Protein AF-A0A920ULZ0-F1 (afdb_monomer_lite)

Secondary structure (DSSP, 8-state):
----S-S-GGG-S--EEE-----STTHHHHTT----HHHHHHHHHHHHHHHHHHHHSSS-EEEE-SS-EEEEE--SS-SSS--PPEEEE--SSHHHHHHHHHH-SEEEEEP--HHHHHHHHHHHHHHHTTSSSPP-EEEE------SSHHHHHHHHHHHHHS----

Radius of gyration: 19.76 Å; chains: 1; bounding box: 45×37×51 Å

Foldseek 3Di:
DPDDDDPPPPPDLAAADEDDLDPDPCPVVVVVDDDDSVVSLVLVLLVLVQQCQQLVFFFFGFDDDPNDTGDRDHDPVGNPPHDPHFYEFEDQDPSRLLSCLVRGPEYEDEDDPPVVVVVSVVSSVVNNVVDPDDY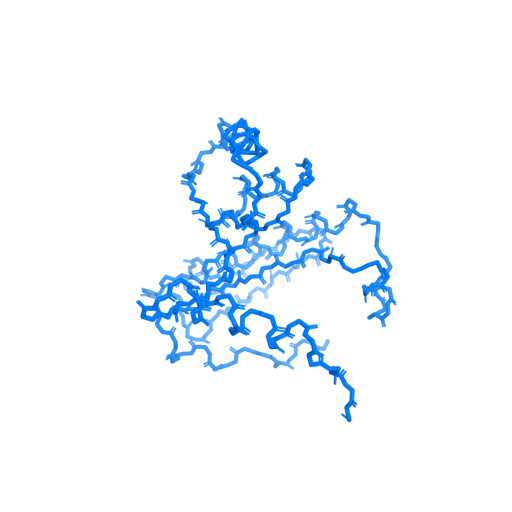HYHYDDDDQDDPDPVVSVVVVVVVVPDPPDD

pLDDT: mean 79.78, std 20.76, range [23.61, 97.88]

Sequence (166 aa):
MLKWLLPSIKYLREVRHQHSTGGIQNDFERLGEVSDHATRYQRAEEFIEACRCLWGEPGPTYYEGEFYKLDGAYCSPSPATVTHPSFILGGVSERAMGLSARQADVHLGWIEPLNDTANRLDSLKSYFSQTQRDEFYGLRTPLIVRDTEEEAWMQLTSLLVTPTLR

Structure (mmCIF, N/CA/C/O backbone):
data_AF-A0A920ULZ0-F1
#
_entry.id   AF-A0A920ULZ0-F1
#
loop_
_atom_site.group_PDB
_atom_site.id
_atom_site.type_symbol
_atom_site.label_atom_id
_atom_site.label_alt_id
_atom_site.label_comp_id
_atom_site.label_asym_id
_atom_site.label_entity_id
_atom_site.label_seq_id
_atom_site.pdbx_PDB_ins_code
_atom_site.Cartn_x
_atom_site.Cartn_y
_atom_site.Cartn_z
_atom_site.occupancy
_atom_site.B_iso_or_equiv
_atom_site.auth_seq_id
_atom_site.auth_comp_id
_atom_site.auth_asym_id
_atom_site.auth_atom_id
_atom_site.pdbx_PDB_model_num
ATOM 1 N N . MET A 1 1 ? -26.984 -3.108 2.317 1.00 24.64 1 MET A N 1
ATOM 2 C CA . MET A 1 1 ? -27.160 -4.368 1.559 1.00 24.64 1 MET A CA 1
ATOM 3 C C . MET A 1 1 ? -25.778 -4.936 1.206 1.00 24.64 1 MET A C 1
ATOM 5 O O . MET A 1 1 ? -25.436 -5.034 0.042 1.00 24.64 1 MET A O 1
ATOM 9 N N . LEU A 1 2 ? -24.958 -5.273 2.216 1.00 24.28 2 LEU A N 1
ATOM 10 C CA . LEU A 1 2 ? -23.658 -5.945 2.049 1.00 24.28 2 LEU A CA 1
ATOM 11 C C . LEU A 1 2 ? -23.857 -7.441 2.310 1.00 24.28 2 LEU A C 1
ATOM 13 O O . LEU A 1 2 ? -23.649 -7.942 3.411 1.00 24.28 2 LEU A O 1
ATOM 17 N N . LYS A 1 3 ? -24.348 -8.153 1.303 1.00 23.61 3 LYS A N 1
ATOM 18 C CA . LYS A 1 3 ? -24.399 -9.612 1.312 1.00 23.61 3 LYS A CA 1
ATOM 19 C C . LYS A 1 3 ? -23.792 -10.055 -0.012 1.00 23.61 3 LYS A C 1
ATOM 21 O O . LYS A 1 3 ? -24.344 -9.727 -1.055 1.00 23.61 3 LYS A O 1
ATOM 26 N N . TRP A 1 4 ? -22.690 -10.799 0.092 1.00 27.38 4 TRP A N 1
ATOM 27 C CA . TRP A 1 4 ? -21.977 -11.523 -0.971 1.00 27.38 4 TRP A CA 1
ATOM 28 C C . TRP A 1 4 ? -20.955 -10.733 -1.797 1.00 27.38 4 TRP A C 1
ATOM 30 O O . TRP A 1 4 ? -21.304 -10.069 -2.765 1.00 27.38 4 TRP A O 1
ATOM 40 N N . LEU A 1 5 ? -19.667 -10.930 -1.475 1.00 27.34 5 LEU A N 1
ATOM 41 C CA . LEU A 1 5 ? -18.614 -10.961 -2.504 1.00 27.34 5 LEU A CA 1
ATOM 42 C C . LEU A 1 5 ? -17.347 -11.771 -2.167 1.00 27.34 5 LEU A C 1
ATOM 44 O O . LEU A 1 5 ? -16.484 -11.864 -3.026 1.00 27.34 5 LEU A O 1
ATOM 48 N N . LEU A 1 6 ? -17.200 -12.417 -0.999 1.00 34.59 6 LEU A N 1
ATOM 49 C CA . LEU A 1 6 ? -15.938 -13.114 -0.673 1.00 34.59 6 LEU A CA 1
ATOM 50 C C . LEU A 1 6 ? -16.020 -14.554 -0.092 1.00 34.59 6 LEU A C 1
ATOM 52 O O . LEU A 1 6 ? -15.200 -14.867 0.766 1.00 34.59 6 LEU A O 1
ATOM 56 N N . PRO A 1 7 ? -16.897 -15.495 -0.520 1.00 25.39 7 PRO A N 1
ATOM 57 C CA . PRO A 1 7 ? -16.814 -16.873 -0.004 1.00 25.39 7 PRO A CA 1
ATOM 58 C C . PRO A 1 7 ? -15.787 -17.795 -0.698 1.00 25.39 7 PRO A C 1
ATOM 60 O O . PRO A 1 7 ? -15.687 -18.958 -0.316 1.00 25.39 7 PRO A O 1
ATOM 63 N N . SER A 1 8 ? -15.015 -17.342 -1.696 1.00 25.62 8 SER A N 1
ATOM 64 C CA . SER A 1 8 ? -14.225 -18.257 -2.556 1.00 25.62 8 SER A CA 1
ATOM 65 C C . SER A 1 8 ? -12.698 -18.198 -2.383 1.00 25.62 8 SER A C 1
ATOM 67 O O . SER A 1 8 ? -11.979 -18.905 -3.083 1.00 25.62 8 SER A O 1
ATOM 69 N N . ILE A 1 9 ? -12.171 -17.408 -1.442 1.00 40.34 9 ILE A N 1
ATOM 70 C CA . ILE A 1 9 ? -10.715 -17.181 -1.266 1.00 40.34 9 ILE A CA 1
ATOM 71 C C . ILE A 1 9 ? -9.980 -18.379 -0.614 1.00 40.34 9 ILE A C 1
ATOM 73 O O . ILE A 1 9 ? -8.773 -18.360 -0.405 1.00 40.34 9 ILE A O 1
ATOM 77 N N . LYS A 1 10 ? -10.669 -19.496 -0.355 1.00 33.94 10 LYS A N 1
ATOM 78 C CA . LYS A 1 10 ? -10.094 -20.686 0.300 1.00 33.94 10 LYS A CA 1
ATOM 79 C C . LYS A 1 10 ? -9.070 -21.487 -0.526 1.00 33.94 10 LYS A C 1
ATOM 81 O O . LYS A 1 10 ? -8.473 -22.405 0.026 1.00 33.94 10 LYS A O 1
ATOM 86 N N . TYR A 1 11 ? -8.862 -21.179 -1.808 1.00 30.73 11 TYR A N 1
ATOM 87 C CA . TYR A 1 11 ? -8.063 -22.025 -2.714 1.00 30.73 11 TYR A CA 1
ATOM 88 C C . TYR A 1 11 ? -6.801 -21.378 -3.298 1.00 30.73 11 TYR A C 1
ATOM 90 O O . TYR A 1 11 ? -6.102 -22.016 -4.081 1.00 30.73 11 TYR A O 1
ATOM 98 N N . LEU A 1 12 ? -6.457 -20.153 -2.906 1.00 30.98 12 LEU A N 1
ATOM 99 C CA . LEU A 1 12 ? -5.272 -19.466 -3.419 1.00 30.98 12 LEU A CA 1
ATOM 100 C C . LEU A 1 12 ? -4.289 -19.244 -2.271 1.00 30.98 12 LEU A C 1
ATOM 102 O O . LEU A 1 12 ? -4.535 -18.443 -1.377 1.00 30.98 12 LEU A O 1
ATOM 106 N N . ARG A 1 13 ? -3.173 -19.982 -2.292 1.00 31.08 13 ARG A N 1
ATOM 107 C CA . ARG A 1 13 ? -2.107 -19.913 -1.274 1.00 31.08 13 ARG A CA 1
ATOM 108 C C . ARG A 1 13 ? -1.388 -18.554 -1.205 1.00 31.08 13 ARG A C 1
ATOM 110 O O . ARG A 1 13 ? -0.624 -18.340 -0.276 1.00 31.08 13 ARG A O 1
ATOM 117 N N . GLU A 1 14 ? -1.668 -17.634 -2.125 1.00 37.78 14 GLU A N 1
ATOM 118 C CA . GLU A 1 14 ? -1.256 -16.230 -2.068 1.00 37.78 14 GLU A CA 1
ATOM 119 C C . GLU A 1 14 ? -2.364 -15.353 -2.667 1.00 37.78 14 GLU A C 1
ATOM 121 O O . GLU A 1 14 ? -2.419 -15.144 -3.879 1.00 37.78 14 GLU A O 1
ATOM 126 N N . VAL A 1 15 ? -3.268 -14.830 -1.836 1.00 42.84 15 VAL A N 1
ATOM 127 C CA . VAL A 1 15 ? -4.127 -13.712 -2.251 1.00 42.84 15 VAL A CA 1
ATOM 128 C C . VAL A 1 15 ? -3.468 -12.427 -1.786 1.00 42.84 15 VAL A C 1
ATOM 130 O O . VAL A 1 15 ? -3.391 -12.156 -0.593 1.00 42.84 15 VAL A O 1
ATOM 133 N N . ARG A 1 16 ? -2.982 -11.637 -2.741 1.00 47.78 16 ARG A N 1
ATOM 134 C CA . ARG A 1 16 ? -2.477 -10.285 -2.496 1.00 47.78 16 ARG A CA 1
ATOM 135 C C . ARG A 1 16 ? -3.576 -9.307 -2.885 1.00 47.78 16 ARG A C 1
ATOM 137 O O . ARG A 1 16 ? -4.071 -9.364 -4.011 1.00 47.78 16 ARG A O 1
ATOM 144 N N . HIS A 1 17 ? -3.990 -8.448 -1.960 1.00 52.78 17 HIS A N 1
ATOM 145 C CA . HIS A 1 17 ? -4.993 -7.431 -2.243 1.00 52.78 17 HIS A CA 1
ATOM 146 C C . HIS A 1 17 ? -4.282 -6.160 -2.705 1.00 52.78 17 HIS A C 1
ATOM 148 O O . HIS A 1 17 ? -3.558 -5.521 -1.942 1.00 52.78 17 HIS A O 1
ATOM 154 N N . GLN A 1 18 ? -4.473 -5.803 -3.973 1.00 46.84 18 GLN A N 1
ATOM 155 C CA . GLN A 1 18 ? -4.032 -4.514 -4.483 1.00 46.84 18 GLN A CA 1
ATOM 156 C C . GLN A 1 18 ? -5.158 -3.507 -4.271 1.00 46.84 18 GLN A C 1
ATOM 158 O O . GLN A 1 18 ? -6.220 -3.627 -4.883 1.00 46.84 18 GLN A O 1
ATOM 163 N N . HIS A 1 19 ? -4.920 -2.520 -3.413 1.00 52.44 19 HIS A N 1
ATOM 164 C CA . HIS A 1 19 ? -5.873 -1.444 -3.180 1.00 52.44 19 HIS A CA 1
ATOM 165 C C . HIS A 1 19 ? -5.433 -0.204 -3.965 1.00 52.44 19 HIS A C 1
ATOM 167 O O . HIS A 1 19 ? -4.312 0.281 -3.812 1.00 52.44 19 HIS A O 1
ATOM 173 N N . SER A 1 20 ? -6.309 0.289 -4.840 1.00 54.41 20 SER A N 1
ATOM 174 C CA . SER A 1 20 ? -6.104 1.528 -5.589 1.00 54.41 20 SER A CA 1
ATOM 175 C C . SER A 1 20 ? -7.085 2.573 -5.078 1.00 54.41 20 SER A C 1
ATOM 177 O O . SER A 1 20 ? -8.291 2.353 -5.106 1.00 54.41 20 SER A O 1
ATOM 179 N N . THR A 1 21 ? -6.578 3.732 -4.662 1.00 56.59 21 THR A N 1
ATOM 180 C CA . THR A 1 21 ? -7.385 4.881 -4.217 1.00 56.59 21 THR A CA 1
ATOM 181 C C . THR A 1 21 ? -7.923 5.720 -5.386 1.00 56.59 21 THR A C 1
ATOM 183 O O . THR A 1 21 ? -8.259 6.890 -5.212 1.00 56.59 21 THR A O 1
ATOM 186 N N . GLY A 1 22 ? -8.026 5.112 -6.578 1.00 47.28 22 GLY A N 1
ATOM 187 C CA . GLY A 1 22 ? -8.466 5.719 -7.836 1.00 47.28 22 GLY A CA 1
ATOM 188 C C . GLY A 1 22 ? -7.346 6.446 -8.571 1.00 47.28 22 GLY A C 1
ATOM 189 O O . GLY A 1 22 ? -6.824 7.452 -8.103 1.00 47.28 22 GLY A O 1
ATOM 190 N N . GLY A 1 23 ? -6.989 5.941 -9.754 1.00 49.12 23 GLY A N 1
ATOM 191 C CA . GLY A 1 23 ? -6.022 6.579 -10.657 1.00 49.12 23 GLY A CA 1
ATOM 192 C C . GLY A 1 23 ? -6.656 7.301 -11.850 1.00 49.12 23 GLY A C 1
ATOM 193 O O . GLY A 1 23 ? -5.964 8.031 -12.553 1.00 49.12 23 GLY A O 1
ATOM 194 N N . ILE A 1 24 ? -7.957 7.100 -12.090 1.00 55.16 24 ILE A N 1
ATOM 195 C CA . ILE A 1 24 ? -8.692 7.680 -13.218 1.00 55.16 24 ILE A CA 1
ATOM 196 C C . ILE A 1 24 ? -9.574 8.810 -12.691 1.00 55.16 24 ILE A C 1
ATOM 198 O O . ILE A 1 24 ? -10.340 8.640 -11.741 1.00 55.16 24 ILE A O 1
ATOM 202 N N . GLN A 1 25 ? -9.456 9.985 -13.306 1.00 53.88 25 GLN A N 1
ATOM 203 C CA . GLN A 1 25 ? -10.268 11.138 -12.943 1.00 53.88 25 GLN A CA 1
ATOM 204 C C . GLN A 1 25 ? -11.759 10.820 -13.141 1.00 53.88 25 GLN A C 1
ATOM 206 O O . GLN A 1 25 ? -12.159 10.313 -14.189 1.00 53.88 25 GLN A O 1
ATOM 211 N N . ASN A 1 26 ? -12.576 11.163 -12.147 1.00 55.22 26 ASN A N 1
ATOM 212 C CA . ASN A 1 26 ? -14.029 10.983 -12.127 1.00 55.22 26 ASN A CA 1
ATOM 213 C C . ASN A 1 26 ? -14.543 9.529 -12.035 1.00 55.22 26 ASN A C 1
ATOM 215 O O . ASN A 1 26 ? -15.735 9.301 -12.237 1.00 55.22 26 ASN A O 1
ATOM 219 N N . ASP A 1 27 ? -13.689 8.532 -11.778 1.00 65.06 27 ASP A N 1
ATOM 220 C CA . ASP A 1 27 ? -14.126 7.126 -11.776 1.00 65.06 27 ASP A CA 1
ATOM 221 C C . ASP A 1 27 ? -15.028 6.792 -10.577 1.00 65.06 27 ASP A C 1
ATOM 223 O O . ASP A 1 27 ? -16.039 6.111 -10.727 1.00 65.06 27 ASP A O 1
ATOM 227 N N . PHE A 1 28 ? -14.735 7.353 -9.401 1.00 64.00 28 PHE A N 1
ATOM 228 C CA . PHE A 1 28 ? -15.598 7.209 -8.225 1.00 64.00 28 PHE A CA 1
ATOM 229 C C . PHE A 1 28 ? -16.918 7.954 -8.395 1.00 64.00 28 PHE A C 1
ATOM 231 O O . PHE A 1 28 ? -17.975 7.420 -8.072 1.00 64.00 28 PHE A O 1
ATOM 238 N N . GLU A 1 29 ? -16.876 9.135 -9.002 1.00 74.31 29 GLU A N 1
ATOM 239 C CA . GLU A 1 29 ? -18.048 9.948 -9.297 1.00 74.31 29 GLU A CA 1
ATOM 240 C C . GLU A 1 29 ? -18.998 9.205 -10.250 1.00 74.31 29 GLU A C 1
ATOM 242 O O . GLU A 1 29 ? -20.215 9.242 -10.075 1.00 74.31 29 GLU A O 1
ATOM 247 N N . ARG A 1 30 ? -18.452 8.450 -11.215 1.00 74.44 30 ARG A N 1
ATOM 248 C CA . ARG A 1 30 ? -19.226 7.559 -12.100 1.00 74.44 30 ARG A CA 1
ATOM 249 C C . ARG A 1 30 ? -19.829 6.359 -11.371 1.00 74.44 30 ARG A C 1
ATOM 251 O O . ARG A 1 30 ? -20.854 5.846 -11.811 1.00 74.44 30 ARG A O 1
ATOM 258 N N . LEU A 1 31 ? -19.223 5.934 -10.265 1.00 72.06 31 LEU A N 1
ATOM 259 C CA . LEU A 1 31 ? -19.759 4.918 -9.356 1.00 72.06 31 LEU A CA 1
ATOM 260 C C . LEU A 1 31 ? -20.691 5.516 -8.284 1.00 72.06 31 LEU A C 1
ATOM 262 O O . LEU A 1 31 ? -21.161 4.792 -7.408 1.00 72.06 31 LEU A O 1
ATOM 266 N N . GLY A 1 32 ? -20.993 6.817 -8.366 1.00 72.25 32 GLY A N 1
ATOM 267 C CA . GLY A 1 32 ? -21.885 7.522 -7.444 1.00 72.25 32 GLY A CA 1
ATOM 268 C C . GLY A 1 32 ? -21.228 7.944 -6.129 1.00 72.25 32 GLY A C 1
ATOM 269 O O . GLY A 1 32 ? -21.923 8.389 -5.218 1.00 72.25 32 GLY A O 1
ATOM 270 N N . GLU A 1 33 ? -19.907 7.828 -6.016 1.00 73.19 33 GLU A N 1
ATOM 271 C CA . GLU A 1 33 ? -19.143 8.290 -4.865 1.00 73.19 33 GLU A CA 1
ATOM 272 C C . GLU A 1 33 ? -18.533 9.667 -5.147 1.00 73.19 33 GLU A C 1
ATOM 274 O O . GLU A 1 33 ? -17.598 9.816 -5.933 1.00 73.19 33 GLU A O 1
ATOM 279 N N . VAL A 1 34 ? -19.061 10.686 -4.469 1.00 74.00 34 VAL A N 1
ATOM 280 C CA . VAL A 1 34 ? -18.521 12.048 -4.502 1.00 74.00 34 VAL A CA 1
ATOM 281 C C . VAL A 1 34 ? -17.806 12.301 -3.180 1.00 74.00 34 VAL A C 1
ATOM 283 O O . VAL A 1 34 ? -18.431 12.607 -2.169 1.00 74.00 34 VAL A O 1
ATOM 286 N N . SER A 1 35 ? -16.488 12.136 -3.186 1.00 73.94 35 SER A N 1
ATOM 287 C CA . SER A 1 35 ? -15.605 12.415 -2.050 1.00 73.94 35 SER A CA 1
ATOM 288 C C . SER A 1 35 ? -14.369 13.168 -2.529 1.00 73.94 35 SER A C 1
ATOM 290 O O . SER A 1 35 ? -13.898 12.949 -3.655 1.00 73.94 35 SER A O 1
ATOM 292 N N . ASP A 1 36 ? -13.847 14.073 -1.699 1.00 81.50 36 ASP A N 1
ATOM 293 C CA . ASP A 1 36 ? -12.606 14.766 -2.022 1.00 81.50 36 ASP A CA 1
ATOM 294 C C . ASP A 1 36 ? -11.397 13.827 -1.915 1.00 81.50 36 ASP A C 1
ATOM 296 O O . ASP A 1 36 ? -11.441 12.744 -1.324 1.00 81.50 36 ASP A O 1
ATOM 300 N N . HIS A 1 37 ? -10.292 14.241 -2.530 1.00 73.06 37 HIS A N 1
ATOM 301 C CA . HIS A 1 37 ? -9.097 13.414 -2.608 1.00 73.06 37 HIS A CA 1
ATOM 302 C C . HIS A 1 37 ? -8.511 13.088 -1.226 1.00 73.06 37 HIS A C 1
ATOM 304 O O . HIS A 1 37 ? -7.920 12.030 -1.085 1.00 73.06 37 HIS A O 1
ATOM 310 N N . ALA A 1 38 ? -8.642 13.936 -0.203 1.00 80.31 38 ALA A N 1
ATOM 311 C CA . ALA A 1 38 ? -8.151 13.624 1.140 1.00 80.31 38 ALA A CA 1
ATOM 312 C C . ALA A 1 38 ? -9.040 12.582 1.834 1.00 80.31 38 ALA A C 1
ATOM 314 O O . ALA A 1 38 ? -8.508 11.601 2.363 1.00 80.31 38 ALA A O 1
ATOM 315 N N . THR A 1 39 ? -10.365 12.728 1.743 1.00 85.25 39 THR A N 1
ATOM 316 C CA . THR A 1 39 ? -11.327 11.753 2.281 1.00 85.25 39 THR A CA 1
ATOM 317 C C . THR A 1 39 ? -11.107 10.359 1.697 1.00 85.25 39 THR A C 1
ATOM 319 O O . THR A 1 39 ? -11.175 9.373 2.426 1.00 85.25 39 THR A O 1
ATOM 322 N N . ARG A 1 40 ? -10.756 10.244 0.407 1.00 83.94 40 ARG A N 1
ATOM 323 C CA . ARG A 1 40 ? -10.451 8.942 -0.222 1.00 83.94 40 ARG A CA 1
ATOM 324 C C . ARG A 1 40 ? -9.295 8.206 0.460 1.00 83.94 40 ARG A C 1
ATOM 326 O O . ARG A 1 40 ? -9.379 6.994 0.635 1.00 83.94 40 ARG A O 1
ATOM 333 N N . TYR A 1 41 ? -8.234 8.910 0.865 1.00 85.75 41 TYR A N 1
ATOM 334 C CA . TYR A 1 41 ? -7.103 8.281 1.566 1.00 85.75 41 TYR A CA 1
ATOM 335 C C . TYR A 1 41 ? -7.450 7.932 3.010 1.00 85.75 41 TYR A C 1
ATOM 337 O O . TYR A 1 41 ? -7.063 6.859 3.457 1.00 85.75 41 TYR A O 1
ATOM 345 N N . GLN A 1 42 ? -8.197 8.789 3.712 1.00 89.00 42 GLN A N 1
ATOM 346 C CA . GLN A 1 42 ? -8.673 8.488 5.068 1.00 89.00 42 GLN A CA 1
ATOM 347 C C . GLN A 1 42 ? -9.571 7.248 5.066 1.00 89.00 42 GLN A C 1
ATOM 349 O O . GLN A 1 42 ? -9.364 6.320 5.839 1.00 89.00 42 GLN A O 1
ATOM 354 N N . ARG A 1 43 ? -10.503 7.175 4.113 1.00 89.69 43 ARG A N 1
ATOM 355 C CA . ARG A 1 43 ? -11.378 6.019 3.937 1.00 89.69 43 ARG A CA 1
ATOM 356 C C . ARG A 1 43 ? -10.613 4.758 3.534 1.00 89.69 43 ARG A C 1
ATOM 358 O O . ARG A 1 43 ? -10.968 3.671 3.975 1.00 89.69 43 ARG A O 1
ATOM 365 N N . ALA A 1 44 ? -9.578 4.869 2.704 1.00 89.06 44 ALA A N 1
ATOM 366 C CA . ALA A 1 44 ? -8.725 3.732 2.360 1.00 89.06 44 ALA A CA 1
ATOM 367 C C . ALA A 1 44 ? -7.918 3.229 3.566 1.00 89.06 44 ALA A C 1
ATOM 369 O O . ALA A 1 44 ? -7.815 2.023 3.773 1.00 89.06 44 ALA A O 1
ATOM 370 N N . GLU A 1 45 ? -7.375 4.145 4.368 1.00 92.12 45 GLU A N 1
ATOM 371 C CA . GLU A 1 45 ? -6.672 3.834 5.612 1.00 92.12 45 GLU A CA 1
ATOM 372 C C . GLU A 1 45 ? -7.586 3.086 6.586 1.00 92.12 45 GLU A C 1
ATOM 374 O O . GLU A 1 45 ? -7.279 1.962 6.979 1.00 92.12 45 GLU A O 1
ATOM 379 N N . GLU A 1 46 ? -8.763 3.645 6.861 1.00 93.69 46 GLU A N 1
ATOM 380 C CA . GLU A 1 46 ? -9.737 3.049 7.773 1.00 93.69 46 GLU A CA 1
ATOM 381 C C . GLU A 1 46 ? -10.242 1.680 7.285 1.00 93.69 46 GLU A C 1
ATOM 383 O O . GLU A 1 46 ? -10.437 0.746 8.063 1.00 93.69 46 GLU A O 1
ATOM 388 N N . PHE A 1 47 ? -10.405 1.515 5.968 1.00 92.69 47 PHE A N 1
ATOM 389 C CA . PHE A 1 47 ? -10.762 0.228 5.374 1.00 92.69 47 PHE A CA 1
ATOM 390 C C . PHE A 1 47 ? -9.707 -0.849 5.658 1.00 92.69 47 PHE A C 1
ATOM 392 O O . PHE A 1 47 ? -10.056 -1.982 6.002 1.00 92.69 47 PHE A O 1
ATOM 399 N N . ILE A 1 48 ? -8.423 -0.509 5.503 1.00 92.94 48 ILE A N 1
ATOM 400 C CA . ILE A 1 48 ? -7.312 -1.430 5.767 1.00 92.94 48 ILE A CA 1
ATOM 401 C C . ILE A 1 48 ? -7.288 -1.805 7.249 1.00 92.94 48 ILE A C 1
ATOM 403 O O . ILE A 1 48 ? -7.172 -2.989 7.570 1.00 92.94 48 ILE A O 1
ATOM 407 N N . GLU A 1 49 ? -7.457 -0.833 8.145 1.00 93.62 49 GLU A N 1
ATOM 408 C CA . GLU A 1 49 ? -7.523 -1.067 9.590 1.00 93.62 49 GLU A CA 1
ATOM 409 C C . GLU A 1 49 ? -8.670 -2.006 9.968 1.00 93.62 49 GLU A C 1
ATOM 411 O O . GLU A 1 49 ? -8.434 -3.036 10.603 1.00 93.62 49 GLU A O 1
ATOM 416 N N . ALA A 1 50 ? -9.891 -1.721 9.505 1.00 93.38 50 ALA A N 1
ATOM 417 C CA . ALA A 1 50 ? -11.057 -2.558 9.770 1.00 93.38 50 ALA A CA 1
ATOM 418 C C . ALA A 1 50 ? -10.857 -3.996 9.257 1.00 93.38 50 ALA A C 1
ATOM 420 O O . ALA A 1 50 ? -11.195 -4.962 9.944 1.00 93.38 50 ALA A O 1
ATOM 421 N N . CYS A 1 51 ? -10.258 -4.162 8.072 1.00 91.88 51 CYS A N 1
ATOM 422 C CA . CYS A 1 51 ? -9.924 -5.479 7.532 1.00 91.88 51 CYS A CA 1
ATOM 423 C C . CYS A 1 51 ? -8.885 -6.210 8.389 1.00 91.88 51 CYS A C 1
ATOM 425 O O . CYS A 1 51 ? -9.064 -7.389 8.691 1.00 91.88 51 CYS A O 1
ATOM 427 N N . ARG A 1 52 ? -7.816 -5.524 8.812 1.00 90.00 52 ARG A N 1
ATOM 428 C CA . ARG A 1 52 ? -6.793 -6.105 9.692 1.00 90.00 52 ARG A CA 1
ATOM 429 C C . ARG A 1 52 ? -7.385 -6.519 11.039 1.00 90.00 52 ARG A C 1
ATOM 431 O O . ARG A 1 52 ? -7.039 -7.591 11.520 1.00 90.00 52 ARG A O 1
ATOM 438 N N . CYS A 1 53 ? -8.319 -5.751 11.602 1.00 90.94 53 CYS A N 1
ATOM 439 C CA . CYS A 1 53 ? -9.060 -6.152 12.800 1.00 90.94 53 CYS A CA 1
ATOM 440 C C . CYS A 1 53 ? -9.914 -7.404 12.556 1.00 90.94 53 CYS A C 1
ATOM 442 O O . CYS A 1 53 ? -9.887 -8.330 13.363 1.00 90.94 53 CYS A O 1
ATOM 444 N N . LEU A 1 54 ? -10.661 -7.447 11.447 1.00 90.38 54 LEU A N 1
ATOM 445 C CA . LEU A 1 54 ? -11.552 -8.566 11.111 1.00 90.38 54 LEU A CA 1
ATOM 446 C C . LEU A 1 54 ? -10.792 -9.868 10.838 1.00 90.38 54 LEU A C 1
ATOM 448 O O . LEU A 1 54 ? -11.315 -10.962 11.055 1.00 90.38 54 LEU A O 1
ATOM 452 N N . TRP A 1 55 ? -9.586 -9.754 10.292 1.00 88.12 55 TRP A N 1
ATOM 453 C CA . TRP A 1 55 ? -8.764 -10.905 9.963 1.00 88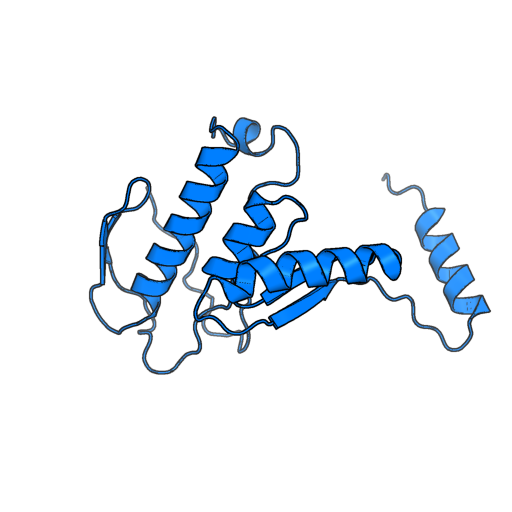.12 55 TRP A CA 1
ATOM 454 C C . TRP A 1 55 ? -7.800 -11.278 11.079 1.00 88.12 55 TRP A C 1
ATOM 456 O O . TRP A 1 55 ? -7.424 -12.433 11.116 1.00 88.12 55 TRP A O 1
ATOM 466 N N . GLY A 1 56 ? -7.435 -10.377 11.990 1.00 84.88 56 GLY A N 1
ATOM 467 C CA . GLY A 1 56 ? -6.377 -10.630 12.970 1.00 84.88 56 GLY A CA 1
ATOM 468 C C . GLY A 1 56 ? -6.655 -11.785 13.932 1.00 84.88 56 GLY A C 1
ATOM 469 O O . GLY A 1 56 ? -5.755 -12.571 14.201 1.00 84.88 56 GLY A O 1
ATOM 470 N N . GLU A 1 57 ? -7.891 -11.919 14.422 1.00 83.25 57 GLU A N 1
ATOM 471 C CA . GLU A 1 57 ? -8.226 -12.889 15.472 1.00 83.25 57 GLU A CA 1
ATOM 472 C C . GLU A 1 57 ? -9.505 -13.689 15.162 1.00 83.25 57 GLU A C 1
ATOM 474 O O . GLU A 1 57 ? -10.452 -13.169 14.562 1.00 83.25 57 GLU A O 1
ATOM 479 N N . PRO A 1 58 ? -9.585 -14.965 15.586 1.00 86.75 58 PRO A N 1
ATOM 480 C CA . PRO A 1 58 ? -10.826 -15.730 15.600 1.00 86.75 58 PRO A CA 1
ATOM 481 C C . PRO A 1 58 ? -11.938 -15.099 16.444 1.00 86.75 58 PRO A C 1
ATOM 483 O O . PRO A 1 58 ? -11.724 -14.687 17.579 1.00 86.75 58 PRO A O 1
ATOM 486 N N . GLY A 1 59 ? -13.171 -15.178 15.939 1.00 88.00 59 GLY A N 1
ATOM 487 C CA . GLY A 1 59 ? -14.377 -14.811 16.684 1.00 88.00 59 GLY A CA 1
ATOM 488 C C . GLY A 1 59 ? -14.974 -13.470 16.254 1.00 88.00 59 GLY A C 1
ATOM 489 O O . GLY A 1 59 ? -14.652 -12.976 15.174 1.00 88.00 59 GLY A O 1
ATOM 490 N N . PRO A 1 60 ? -15.915 -12.924 17.044 1.00 92.19 60 PRO A N 1
ATOM 491 C CA . PRO A 1 60 ? -16.529 -11.632 16.768 1.00 92.19 60 PRO A CA 1
ATOM 492 C C . PRO A 1 60 ? -15.535 -10.477 16.958 1.00 92.19 60 PRO A C 1
ATOM 494 O O . PRO A 1 60 ? -14.944 -10.315 18.023 1.00 92.19 60 PRO A O 1
ATOM 497 N N . THR A 1 61 ? -15.414 -9.644 15.934 1.00 93.62 61 THR A N 1
ATOM 498 C CA . THR A 1 61 ? -14.615 -8.424 15.867 1.00 93.62 61 THR A CA 1
ATOM 499 C C . THR A 1 61 ? -15.520 -7.202 15.968 1.00 93.62 61 THR A C 1
ATOM 501 O O . THR A 1 61 ? -16.590 -7.135 15.352 1.00 93.62 61 THR A O 1
ATOM 504 N N . TYR A 1 62 ? -15.032 -6.204 16.697 1.00 94.94 62 TYR A N 1
ATOM 505 C CA . TYR A 1 62 ? -15.644 -4.891 16.820 1.00 94.94 62 TYR A CA 1
ATOM 506 C C . TYR A 1 62 ? -14.642 -3.828 16.366 1.00 94.94 62 TYR A C 1
ATOM 508 O O . TYR A 1 62 ? -13.465 -3.898 16.713 1.00 94.94 62 TYR A O 1
ATOM 516 N N . TYR A 1 63 ? -15.103 -2.872 15.568 1.00 96.12 63 TYR A N 1
ATOM 517 C CA . TYR A 1 63 ? -14.318 -1.748 15.055 1.00 9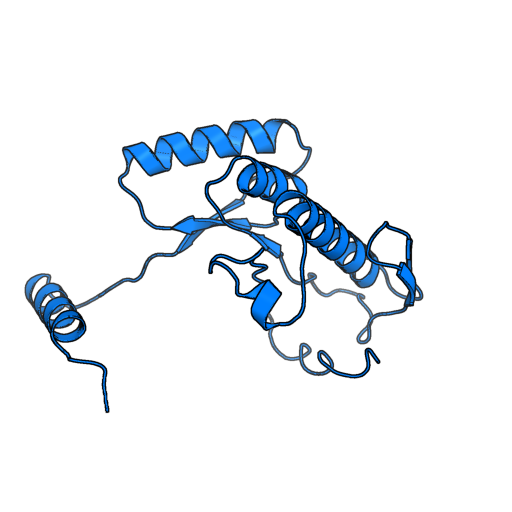6.12 63 TYR A CA 1
ATOM 518 C C . TYR A 1 63 ? -15.270 -0.577 14.848 1.00 96.12 63 TYR A C 1
ATOM 520 O O . TYR A 1 63 ? -16.377 -0.775 14.350 1.00 96.12 63 TYR A O 1
ATOM 528 N N . GLU A 1 64 ? -14.865 0.629 15.218 1.00 97.25 64 GLU A N 1
ATOM 529 C CA . GLU A 1 64 ? -15.678 1.830 15.047 1.00 97.25 64 GLU A CA 1
ATOM 530 C C . GLU A 1 64 ? -14.776 2.977 14.603 1.00 97.25 64 GLU A C 1
ATOM 532 O O . GLU A 1 64 ? -14.048 3.551 15.411 1.00 97.25 64 GLU A O 1
ATOM 537 N N . GLY A 1 65 ? -14.806 3.261 13.302 1.00 95.31 65 GLY A N 1
ATOM 538 C CA . GLY A 1 65 ? -14.183 4.431 12.700 1.00 95.31 65 GLY A CA 1
ATOM 539 C C . GLY A 1 65 ? -15.226 5.384 12.112 1.00 95.31 65 GLY A C 1
ATOM 540 O O . GLY A 1 65 ? -16.427 5.264 12.371 1.00 95.31 65 GLY A O 1
ATOM 541 N N . GLU A 1 66 ? -14.766 6.363 11.339 1.00 94.88 66 GLU A N 1
ATOM 542 C CA . GLU A 1 66 ? -15.611 7.380 10.711 1.00 94.88 66 GLU A CA 1
ATOM 543 C C . GLU A 1 66 ? -16.416 6.808 9.531 1.00 94.88 66 GLU A C 1
ATOM 545 O O . GLU A 1 66 ? -17.582 7.162 9.335 1.00 94.88 66 GLU A O 1
ATOM 550 N N . PHE A 1 67 ? -15.820 5.895 8.761 1.00 91.06 67 PHE A N 1
ATOM 551 C CA . PHE A 1 67 ? -16.395 5.336 7.534 1.00 91.06 67 PHE A CA 1
ATOM 552 C C . PHE A 1 67 ? -16.906 3.895 7.682 1.00 91.06 67 PHE A C 1
ATOM 554 O O . PHE A 1 67 ? -17.798 3.480 6.934 1.00 91.06 67 PHE A O 1
ATOM 561 N N . TYR A 1 68 ? -16.356 3.117 8.614 1.00 92.38 68 TYR A N 1
ATOM 562 C CA . TYR A 1 68 ? -16.612 1.694 8.788 1.00 92.38 68 TYR A CA 1
ATOM 563 C C . TYR A 1 68 ? -16.880 1.339 10.247 1.00 92.38 68 TYR A C 1
ATOM 565 O O . TYR A 1 68 ? -16.184 1.743 11.175 1.00 92.38 68 TYR A O 1
ATOM 573 N N . LYS A 1 69 ? -17.882 0.477 10.430 1.00 95.81 69 LYS A N 1
ATOM 574 C CA . LYS A 1 69 ? -18.220 -0.117 11.718 1.00 95.81 69 LYS A CA 1
ATOM 575 C C . LYS A 1 69 ? -18.350 -1.628 11.580 1.00 95.81 69 LYS A C 1
ATOM 577 O O . LYS A 1 69 ? -19.102 -2.115 10.735 1.00 95.81 69 LYS A O 1
ATOM 582 N N . LEU A 1 70 ? -17.630 -2.358 12.422 1.00 95.19 70 LEU A N 1
ATOM 583 C CA . LEU A 1 70 ? -17.801 -3.787 12.645 1.00 95.19 70 LEU A CA 1
ATOM 584 C C . LEU A 1 70 ? -18.479 -3.965 14.005 1.00 95.19 70 LEU A C 1
ATOM 586 O O . LEU A 1 70 ? -17.986 -3.466 15.013 1.00 95.19 70 LEU A O 1
ATOM 590 N N . ASP A 1 71 ? -19.610 -4.665 14.026 1.00 96.31 71 ASP A N 1
ATOM 591 C CA . ASP A 1 71 ? -20.377 -4.954 15.240 1.00 96.31 71 ASP A CA 1
ATOM 592 C C . ASP A 1 71 ? -20.632 -6.461 15.312 1.00 96.31 71 ASP A C 1
ATOM 594 O O . ASP A 1 71 ? -21.499 -6.997 14.617 1.00 96.31 71 ASP A O 1
ATOM 598 N N . GLY A 1 72 ? -19.779 -7.167 16.056 1.00 94.19 72 GLY A N 1
ATOM 599 C CA . GLY A 1 72 ? -19.795 -8.627 16.137 1.00 94.19 72 GLY A CA 1
ATOM 600 C C . GLY A 1 72 ? -19.530 -9.324 14.796 1.00 94.19 72 GLY A C 1
ATOM 601 O O . GLY A 1 72 ? -19.993 -10.447 14.579 1.00 94.19 72 GLY A O 1
ATOM 602 N N . ALA A 1 73 ? -18.818 -8.664 13.878 1.00 92.00 73 ALA A N 1
ATOM 603 C CA . ALA A 1 73 ? -18.481 -9.229 12.574 1.00 92.00 73 ALA A CA 1
ATOM 604 C C . ALA A 1 73 ? -17.457 -10.356 12.741 1.00 92.00 73 ALA A C 1
ATOM 606 O O . ALA A 1 73 ? -16.573 -10.251 13.571 1.00 92.00 73 ALA A O 1
ATOM 607 N N . TYR A 1 74 ? -17.524 -11.423 11.953 1.00 89.12 74 TYR A N 1
ATOM 608 C CA . TYR A 1 74 ? -16.521 -12.488 12.016 1.00 89.12 74 TYR A CA 1
ATOM 609 C C . TYR A 1 74 ? -16.188 -12.997 10.619 1.00 89.12 74 TYR A C 1
ATOM 611 O O . TYR A 1 74 ? -17.027 -12.980 9.713 1.00 89.12 74 TYR A O 1
ATOM 619 N N . CYS A 1 75 ? -14.954 -13.462 10.441 1.00 84.12 75 CYS A N 1
ATOM 620 C CA . CYS A 1 75 ? -14.498 -14.055 9.191 1.00 84.12 75 CYS A CA 1
ATOM 621 C C . CYS A 1 75 ? -14.670 -15.585 9.215 1.00 84.12 75 CYS A C 1
ATOM 623 O O . CYS A 1 75 ? -14.375 -16.241 10.216 1.00 84.12 75 CYS A O 1
ATOM 625 N N . SER A 1 76 ? -15.147 -16.160 8.105 1.00 80.12 76 SER A N 1
ATOM 626 C CA . SER A 1 76 ? -15.226 -17.610 7.894 1.00 80.12 76 SER A CA 1
ATOM 627 C C . SER A 1 76 ? -14.601 -17.972 6.537 1.00 80.12 76 SER A C 1
ATOM 629 O O . SER A 1 76 ? -15.075 -17.474 5.514 1.00 80.12 76 SER A O 1
ATOM 631 N N . PRO A 1 77 ? -13.566 -18.835 6.480 1.00 76.19 77 PRO A N 1
ATOM 632 C CA . PRO A 1 77 ? -12.976 -19.574 7.599 1.00 76.19 77 PRO A CA 1
ATOM 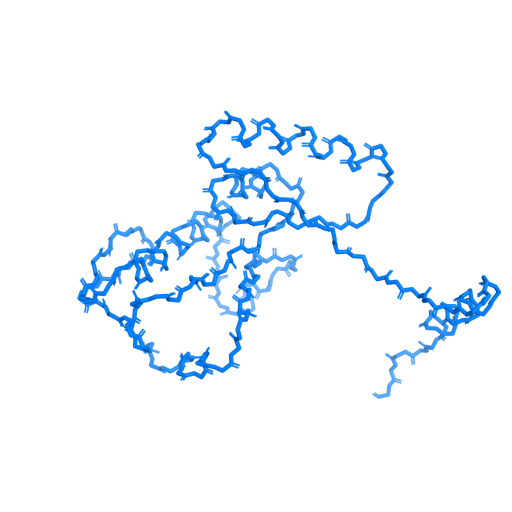633 C C . PRO A 1 77 ? -12.359 -18.660 8.656 1.00 76.19 77 PRO A C 1
ATOM 635 O O . PRO A 1 77 ? -11.888 -17.572 8.339 1.00 76.19 77 PRO A O 1
ATOM 638 N N . SER A 1 78 ? -12.378 -19.135 9.903 1.00 74.62 78 SER A N 1
ATOM 639 C CA . SER A 1 78 ? -11.748 -18.428 11.012 1.00 74.62 78 SER A CA 1
ATOM 640 C C . SER A 1 78 ? -10.278 -18.140 10.681 1.00 74.62 78 SER A C 1
ATOM 642 O O . SER A 1 78 ? -9.621 -19.009 10.088 1.00 74.62 78 SER A O 1
ATOM 644 N N . PRO A 1 79 ? -9.745 -16.969 11.065 1.00 73.00 79 PRO A N 1
ATOM 645 C CA . PRO A 1 79 ? -8.330 -16.656 10.921 1.00 73.00 79 PRO A CA 1
ATOM 646 C C . PRO A 1 79 ? -7.482 -17.465 11.915 1.00 73.00 79 PRO A C 1
ATOM 648 O O . PRO A 1 79 ? -6.933 -16.954 12.875 1.00 73.00 79 PRO A O 1
ATOM 651 N N . ALA A 1 80 ? -7.415 -18.782 11.735 1.00 57.62 80 ALA A N 1
ATOM 652 C CA . ALA A 1 80 ? -6.819 -19.685 12.717 1.00 57.62 80 ALA A CA 1
ATOM 653 C C . ALA A 1 80 ? -5.416 -20.177 12.329 1.00 57.62 80 ALA A C 1
ATOM 655 O O . ALA A 1 80 ? -4.942 -21.125 12.938 1.00 57.62 80 ALA A O 1
ATOM 656 N N . THR A 1 81 ? -4.779 -19.624 11.285 1.00 56.69 81 THR A N 1
ATOM 657 C CA . THR A 1 81 ? -3.408 -19.984 10.811 1.00 56.69 81 THR A CA 1
ATOM 658 C C . THR A 1 81 ? -3.029 -19.348 9.463 1.00 56.69 81 THR A C 1
ATOM 660 O O . THR A 1 81 ? -1.899 -19.507 9.006 1.00 56.69 81 THR A O 1
ATOM 663 N N . VAL A 1 82 ? -3.957 -18.673 8.776 1.00 56.66 82 VAL A N 1
ATOM 664 C CA . VAL A 1 82 ? -3.732 -18.169 7.414 1.00 56.66 82 VAL A CA 1
ATOM 665 C C . VAL A 1 82 ? -3.128 -16.771 7.471 1.00 56.66 82 VAL A C 1
ATOM 667 O O . VAL A 1 82 ? -3.728 -15.876 8.062 1.00 56.66 82 VAL A O 1
ATOM 670 N N . THR A 1 83 ? -1.980 -16.581 6.817 1.00 64.88 83 THR A N 1
ATOM 671 C CA . THR A 1 83 ? -1.432 -15.260 6.490 1.00 64.88 83 THR A CA 1
ATOM 672 C C . THR A 1 83 ? -2.526 -14.435 5.821 1.00 64.88 83 THR A C 1
ATOM 674 O O . THR A 1 83 ? -3.016 -14.799 4.749 1.00 64.88 83 THR A O 1
ATOM 677 N N . HIS A 1 84 ? -2.968 -13.359 6.472 1.00 72.88 84 HIS A N 1
ATOM 678 C CA . HIS A 1 84 ? -3.996 -12.489 5.905 1.00 72.88 84 HIS A CA 1
ATOM 679 C C . HIS A 1 84 ? -3.522 -11.912 4.566 1.00 72.88 84 HIS A C 1
ATOM 681 O O . HIS A 1 84 ? -2.310 -11.783 4.358 1.00 72.88 84 HIS A O 1
ATOM 687 N N . PRO A 1 85 ? -4.449 -11.560 3.656 1.00 82.31 85 PRO A N 1
ATOM 688 C CA . PRO A 1 85 ? -4.072 -10.927 2.404 1.00 82.31 85 PRO A CA 1
ATOM 689 C C . PRO A 1 85 ? -3.186 -9.707 2.654 1.00 82.31 85 PRO A C 1
ATOM 691 O O . PRO A 1 85 ? -3.554 -8.815 3.418 1.00 82.31 85 PRO A O 1
ATOM 694 N N . SER A 1 86 ? -2.026 -9.669 1.999 1.00 87.00 86 SER A N 1
ATOM 695 C CA . SER A 1 86 ? -1.143 -8.508 2.063 1.00 87.00 86 SER A CA 1
ATOM 696 C C . SER A 1 86 ? -1.762 -7.333 1.315 1.00 87.00 86 SER A C 1
ATOM 698 O O . SER A 1 86 ? -2.280 -7.507 0.206 1.00 87.00 86 SER A O 1
ATOM 700 N N . PHE A 1 87 ? -1.648 -6.140 1.885 1.00 90.69 87 PHE A N 1
ATOM 701 C CA . PHE A 1 87 ? -2.015 -4.889 1.242 1.00 90.69 87 PHE A CA 1
ATOM 702 C C . PHE A 1 87 ? -0.852 -4.367 0.404 1.00 90.69 87 PHE A C 1
ATOM 704 O O . PHE A 1 87 ? 0.181 -3.946 0.927 1.00 90.69 87 PHE A O 1
ATOM 711 N N . ILE A 1 88 ? -1.039 -4.384 -0.914 1.00 92.12 88 ILE A N 1
ATOM 712 C CA . ILE A 1 88 ? -0.114 -3.779 -1.869 1.00 92.12 88 ILE A CA 1
ATOM 713 C C . ILE A 1 88 ? -0.665 -2.413 -2.252 1.00 92.12 88 ILE A C 1
ATOM 715 O O . ILE A 1 88 ? -1.718 -2.323 -2.891 1.00 92.12 88 ILE A O 1
ATOM 719 N N . LEU A 1 89 ? 0.058 -1.365 -1.868 1.00 91.50 89 LEU A N 1
ATOM 720 C CA . LEU A 1 89 ? -0.283 0.020 -2.180 1.00 91.50 89 LEU A CA 1
ATOM 721 C C . LEU A 1 89 ? 0.762 0.606 -3.120 1.00 91.50 89 LEU A C 1
ATOM 723 O O . LEU A 1 89 ? 1.904 0.164 -3.151 1.00 91.50 89 LEU A O 1
ATOM 727 N N . GLY A 1 90 ? 0.378 1.609 -3.894 1.00 89.94 90 GLY A N 1
ATOM 728 C CA . GLY A 1 90 ? 1.288 2.306 -4.789 1.00 89.94 90 GLY A CA 1
ATOM 729 C C . GLY A 1 90 ? 0.827 3.733 -5.010 1.00 89.94 90 GLY A C 1
ATOM 730 O O . GLY A 1 90 ? -0.271 4.122 -4.611 1.00 89.94 90 GLY A O 1
ATOM 731 N N . GLY A 1 91 ? 1.676 4.514 -5.660 1.00 87.62 91 GLY A N 1
ATOM 732 C CA . GLY A 1 91 ? 1.408 5.915 -5.948 1.00 87.62 91 GLY A CA 1
ATOM 733 C C . GLY A 1 91 ? 2.582 6.801 -5.569 1.00 87.62 91 GLY A C 1
ATOM 734 O O . GLY A 1 91 ? 3.411 6.455 -4.734 1.00 87.62 91 GLY A O 1
ATOM 735 N N . VAL A 1 92 ? 2.639 7.952 -6.227 1.00 88.00 92 VAL A N 1
ATOM 736 C CA . VAL A 1 92 ? 3.817 8.834 -6.224 1.00 88.00 92 VAL A CA 1
ATOM 737 C C . VAL A 1 92 ? 3.580 10.130 -5.450 1.00 88.00 92 VAL A C 1
ATOM 739 O O . VAL A 1 92 ? 4.495 10.924 -5.272 1.00 88.00 92 VAL A O 1
ATOM 742 N N . SER A 1 93 ? 2.344 10.363 -4.999 1.00 89.00 93 SER A N 1
ATOM 743 C CA . SER A 1 93 ? 1.995 11.533 -4.194 1.00 89.00 93 SER A CA 1
ATOM 744 C C . SER A 1 93 ? 2.447 11.357 -2.745 1.00 89.00 93 SER A C 1
ATOM 746 O O . SER A 1 93 ? 2.484 10.238 -2.233 1.00 89.00 93 SER A O 1
ATOM 748 N N . GLU A 1 94 ? 2.707 12.465 -2.048 1.00 91.19 94 GLU A N 1
ATOM 749 C CA . GLU A 1 94 ? 3.054 12.456 -0.617 1.00 91.19 94 GLU A CA 1
ATOM 750 C C . GLU A 1 94 ? 2.019 11.701 0.230 1.00 91.19 94 GLU A C 1
ATOM 752 O O . GLU A 1 94 ? 2.372 10.911 1.102 1.00 91.19 94 GLU A O 1
ATOM 757 N N . ARG A 1 95 ? 0.723 11.873 -0.073 1.00 88.19 95 ARG A N 1
ATOM 758 C CA . ARG A 1 95 ? -0.361 11.151 0.611 1.00 88.19 95 ARG A CA 1
ATOM 759 C C . ARG A 1 95 ? -0.309 9.643 0.356 1.00 88.19 95 ARG A C 1
ATOM 761 O O . ARG A 1 95 ? -0.513 8.877 1.292 1.00 88.19 95 ARG A O 1
ATOM 768 N N . ALA A 1 96 ? -0.011 9.213 -0.872 1.00 89.56 96 ALA A N 1
ATOM 769 C CA . ALA A 1 96 ? 0.105 7.795 -1.213 1.00 89.56 96 ALA A CA 1
ATOM 770 C C . ALA A 1 96 ? 1.333 7.133 -0.592 1.00 89.56 96 ALA A C 1
ATOM 772 O O . ALA A 1 96 ? 1.229 6.018 -0.078 1.00 89.56 96 ALA A O 1
ATOM 773 N N . MET A 1 97 ? 2.473 7.824 -0.593 1.00 93.06 97 MET A N 1
ATOM 774 C CA . MET A 1 97 ? 3.688 7.342 0.061 1.00 93.06 97 MET A CA 1
ATOM 775 C C . MET A 1 97 ? 3.506 7.277 1.580 1.00 93.06 97 MET A C 1
ATOM 777 O O . MET A 1 97 ? 3.836 6.260 2.185 1.00 93.06 97 MET A O 1
ATOM 781 N N . GLY A 1 98 ? 2.881 8.293 2.184 1.00 93.88 98 GLY A N 1
ATOM 782 C CA . GLY A 1 98 ? 2.550 8.295 3.608 1.00 93.88 98 GLY A CA 1
ATOM 783 C C . GLY A 1 98 ? 1.577 7.179 4.000 1.00 93.88 98 GLY A C 1
ATOM 784 O O . GLY A 1 98 ? 1.819 6.478 4.978 1.00 93.88 98 GLY A O 1
ATOM 785 N N . LEU A 1 99 ? 0.506 6.967 3.225 1.00 93.38 99 LEU A N 1
ATOM 786 C CA . LEU A 1 99 ? -0.413 5.845 3.449 1.00 93.38 99 LEU A CA 1
ATOM 787 C C . LEU A 1 99 ? 0.306 4.498 3.289 1.00 93.38 99 LEU A C 1
ATOM 789 O O . LEU A 1 99 ? 0.101 3.591 4.091 1.00 93.38 99 LEU A O 1
ATOM 793 N N . SER A 1 100 ? 1.178 4.375 2.285 1.00 94.56 100 SER A N 1
ATOM 794 C CA . SER A 1 100 ? 1.964 3.156 2.078 1.00 94.56 100 SER A CA 1
ATOM 795 C C . SER A 1 100 ? 2.852 2.847 3.275 1.00 94.56 100 SER A C 1
ATOM 797 O O . SER A 1 100 ? 2.825 1.723 3.760 1.00 94.56 100 SER A O 1
ATOM 799 N N . ALA A 1 101 ? 3.568 3.844 3.796 1.00 95.31 101 ALA A N 1
ATOM 800 C CA . ALA A 1 101 ? 4.403 3.679 4.979 1.00 95.31 101 ALA A CA 1
ATOM 801 C C . ALA A 1 101 ? 3.606 3.213 6.207 1.00 95.31 101 ALA A C 1
ATOM 803 O O . ALA A 1 101 ? 4.083 2.376 6.966 1.00 95.31 101 ALA A O 1
ATOM 804 N N . ARG A 1 102 ? 2.377 3.714 6.395 1.00 94.69 102 ARG A N 1
ATOM 805 C CA . ARG A 1 102 ? 1.542 3.358 7.554 1.00 94.69 102 ARG A CA 1
ATOM 806 C C . ARG A 1 102 ? 0.811 2.025 7.414 1.00 94.69 102 ARG A C 1
ATOM 808 O O . ARG A 1 102 ? 0.629 1.342 8.416 1.00 94.69 102 ARG A O 1
ATOM 815 N N . GLN A 1 103 ? 0.381 1.657 6.207 1.00 93.75 103 GLN A N 1
ATOM 816 C CA . GLN A 1 103 ? -0.610 0.588 6.022 1.00 93.75 103 GLN A CA 1
ATOM 817 C C . GLN A 1 103 ? -0.199 -0.517 5.040 1.00 93.75 103 GLN A C 1
ATOM 819 O O . GLN A 1 103 ? -0.743 -1.625 5.121 1.00 93.75 103 GLN A O 1
ATOM 824 N N . ALA A 1 104 ? 0.734 -0.259 4.116 1.00 92.31 104 ALA A N 1
ATOM 825 C CA . ALA A 1 104 ? 1.123 -1.257 3.124 1.00 92.31 104 ALA A CA 1
ATOM 826 C C . ALA A 1 104 ? 1.986 -2.359 3.742 1.00 92.31 104 ALA A C 1
ATOM 828 O O . ALA A 1 104 ? 2.801 -2.125 4.637 1.00 92.31 104 ALA A O 1
ATOM 829 N N . ASP A 1 105 ? 1.820 -3.569 3.220 1.00 92.69 105 ASP A N 1
ATOM 830 C CA . ASP A 1 105 ? 2.788 -4.651 3.392 1.00 92.69 105 ASP A CA 1
ATOM 831 C C . ASP A 1 105 ? 3.816 -4.646 2.252 1.00 92.69 105 ASP A C 1
ATOM 833 O O . ASP A 1 105 ? 4.918 -5.140 2.436 1.00 92.69 105 ASP A O 1
ATOM 837 N N . VAL A 1 106 ? 3.475 -4.081 1.082 1.00 93.50 106 VAL A N 1
ATOM 838 C CA . VAL A 1 106 ? 4.410 -3.818 -0.026 1.00 93.50 106 VAL A CA 1
ATOM 839 C C . VAL A 1 106 ? 4.048 -2.497 -0.705 1.00 93.50 106 VAL A C 1
ATOM 841 O O . VAL A 1 106 ? 2.902 -2.316 -1.126 1.00 93.50 106 VAL A O 1
ATOM 844 N N . HIS A 1 107 ? 5.022 -1.603 -0.878 1.00 94.00 107 HIS A N 1
ATOM 845 C CA . HIS A 1 107 ? 4.878 -0.443 -1.757 1.00 94.00 107 HIS A CA 1
ATOM 846 C C . HIS A 1 107 ? 5.279 -0.807 -3.192 1.00 94.00 107 HIS A C 1
ATOM 848 O O . HIS A 1 107 ? 6.429 -1.156 -3.455 1.00 94.00 107 HIS A O 1
ATOM 854 N N . LEU A 1 108 ? 4.337 -0.729 -4.130 1.00 94.19 108 LEU A N 1
ATOM 855 C CA . LEU A 1 108 ? 4.518 -1.095 -5.531 1.00 94.19 108 LEU A CA 1
ATOM 856 C C . LEU A 1 108 ? 4.747 0.148 -6.402 1.00 94.19 108 LEU A C 1
ATOM 858 O O . LEU A 1 108 ? 3.839 0.959 -6.599 1.00 94.19 108 LEU A O 1
ATOM 862 N N . GLY A 1 109 ? 5.951 0.257 -6.958 1.00 90.31 109 GLY A N 1
ATOM 863 C CA . GLY A 1 109 ? 6.331 1.279 -7.931 1.00 90.31 109 GLY A CA 1
ATOM 864 C C . GLY A 1 109 ? 6.187 0.815 -9.384 1.00 90.31 109 GLY A C 1
ATOM 865 O O . GLY A 1 109 ? 6.136 -0.384 -9.676 1.00 90.31 109 GLY A O 1
ATOM 866 N N . TRP A 1 110 ? 6.154 1.781 -10.301 1.00 86.50 110 TRP A N 1
ATOM 867 C CA . TRP A 1 110 ? 6.325 1.555 -11.739 1.00 86.50 110 TRP A CA 1
ATOM 868 C C . TRP A 1 110 ? 7.794 1.699 -12.125 1.00 86.50 110 TRP A C 1
ATOM 870 O O . TRP A 1 110 ? 8.578 2.290 -11.385 1.00 86.50 110 TRP A O 1
ATOM 880 N N . ILE A 1 111 ? 8.159 1.161 -13.288 1.00 88.25 111 ILE A N 1
ATOM 881 C CA . ILE A 1 111 ? 9.484 1.401 -13.852 1.00 88.25 111 ILE A CA 1
ATOM 882 C C . ILE A 1 111 ? 9.627 2.865 -14.272 1.00 88.25 111 ILE A C 1
ATOM 884 O O . ILE A 1 111 ? 8.783 3.416 -14.978 1.00 88.25 111 ILE A O 1
ATOM 888 N N . GLU A 1 112 ? 10.709 3.480 -13.816 1.00 90.31 112 GLU A N 1
ATOM 889 C CA . GLU A 1 112 ? 11.072 4.873 -14.050 1.00 90.31 112 GLU A CA 1
ATOM 890 C C . GLU A 1 112 ? 12.583 4.943 -14.320 1.00 90.31 112 GLU A C 1
ATOM 892 O O . GLU A 1 112 ? 13.300 3.971 -14.045 1.00 90.31 112 GLU A O 1
ATOM 897 N N . PRO A 1 113 ? 13.107 6.063 -14.850 1.00 93.81 113 PRO A N 1
ATOM 898 C CA . PRO A 1 113 ? 14.546 6.281 -14.910 1.00 93.81 113 PRO A CA 1
ATOM 899 C C . PRO A 1 113 ? 15.217 6.026 -13.553 1.00 93.81 113 PRO A C 1
ATOM 901 O O . PRO A 1 113 ? 14.633 6.258 -12.492 1.00 93.81 113 PRO A O 1
ATOM 904 N N . LEU A 1 114 ? 16.467 5.556 -13.579 1.00 92.75 114 LEU A N 1
ATOM 905 C CA . LEU A 1 114 ? 17.166 5.115 -12.367 1.00 92.75 114 LEU A CA 1
ATOM 906 C C . LEU A 1 114 ? 17.255 6.218 -11.299 1.00 92.75 114 LEU A C 1
ATOM 908 O O . LEU A 1 114 ? 17.026 5.948 -10.122 1.00 92.75 114 LEU A O 1
ATOM 912 N N . ASN A 1 115 ? 17.531 7.458 -11.714 1.00 95.00 115 ASN A N 1
ATOM 913 C CA . ASN A 1 115 ? 17.604 8.603 -10.804 1.00 95.00 115 ASN A CA 1
ATOM 914 C C . ASN A 1 115 ? 16.249 8.906 -10.151 1.00 95.00 115 ASN A C 1
ATOM 916 O O . ASN A 1 115 ? 16.189 9.152 -8.949 1.00 95.00 115 ASN A O 1
ATOM 920 N N . ASP A 1 116 ? 15.161 8.842 -10.920 1.00 93.12 116 ASP A N 1
ATOM 921 C CA . ASP A 1 116 ? 13.810 9.087 -10.406 1.00 93.12 116 ASP A CA 1
ATOM 922 C C . ASP A 1 116 ? 13.402 7.993 -9.414 1.00 93.12 116 ASP A C 1
ATOM 924 O O . ASP A 1 116 ? 12.883 8.290 -8.337 1.00 93.12 116 ASP A O 1
ATOM 928 N N . THR A 1 117 ? 13.744 6.738 -9.725 1.00 92.00 117 THR A N 1
ATOM 929 C CA . THR A 1 117 ? 13.534 5.592 -8.830 1.00 92.00 117 THR A CA 1
ATOM 930 C C . THR A 1 117 ? 14.304 5.760 -7.518 1.00 92.00 117 THR A C 1
ATOM 932 O O . THR A 1 117 ? 13.742 5.535 -6.448 1.00 92.00 117 THR A O 1
ATOM 935 N N . ALA A 1 118 ? 15.571 6.184 -7.574 1.00 93.12 118 ALA A N 1
ATOM 936 C CA . ALA A 1 118 ? 16.383 6.417 -6.380 1.00 93.12 118 ALA A CA 1
ATOM 937 C C . ALA A 1 118 ? 15.771 7.509 -5.485 1.00 93.12 118 ALA A C 1
ATOM 939 O O . ALA A 1 118 ? 15.517 7.266 -4.306 1.00 93.12 118 ALA A O 1
ATOM 940 N N . ASN A 1 119 ? 15.416 8.659 -6.070 1.00 93.94 119 ASN A N 1
ATOM 941 C CA . ASN A 1 119 ? 14.765 9.761 -5.354 1.00 93.94 119 ASN A CA 1
ATOM 942 C C . ASN A 1 119 ? 13.432 9.329 -4.714 1.00 93.94 119 ASN A C 1
ATOM 944 O O . ASN A 1 119 ? 13.099 9.727 -3.591 1.00 93.94 119 ASN A O 1
ATOM 948 N N . ARG A 1 120 ? 12.657 8.496 -5.422 1.00 92.75 120 ARG A N 1
ATOM 949 C CA . ARG A 1 120 ? 11.390 7.941 -4.931 1.00 92.75 120 ARG A CA 1
ATOM 950 C C . ARG A 1 120 ? 11.607 7.034 -3.722 1.00 92.75 120 ARG A C 1
ATOM 952 O O . ARG A 1 120 ? 10.881 7.156 -2.737 1.00 92.75 120 ARG A O 1
ATOM 959 N N . LEU A 1 121 ? 12.596 6.143 -3.787 1.00 93.62 121 LEU A N 1
ATOM 960 C CA . LEU A 1 121 ? 12.928 5.243 -2.683 1.00 93.62 121 LEU A CA 1
ATOM 961 C C . LEU A 1 121 ? 13.405 6.018 -1.453 1.00 93.62 121 LEU A C 1
ATOM 963 O O . LEU A 1 121 ? 12.964 5.709 -0.351 1.00 93.62 121 LEU A O 1
ATOM 967 N N . ASP A 1 122 ? 14.225 7.054 -1.625 1.00 95.25 122 ASP A N 1
ATOM 968 C CA . ASP A 1 122 ? 14.671 7.895 -0.507 1.00 95.25 122 ASP A CA 1
ATOM 969 C C . ASP A 1 122 ? 13.502 8.630 0.164 1.00 95.25 122 ASP A C 1
ATOM 971 O O . ASP A 1 122 ? 13.392 8.656 1.393 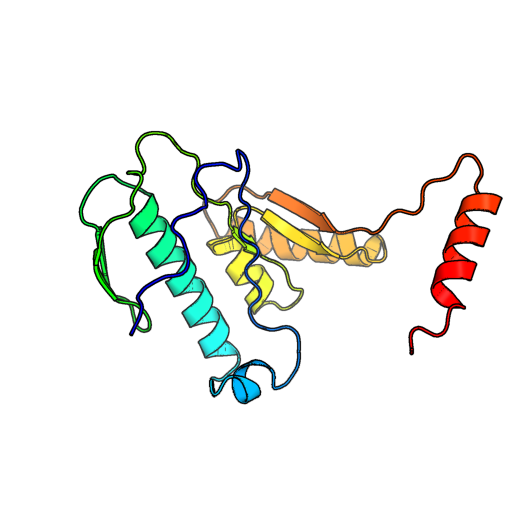1.00 95.25 122 ASP A O 1
ATOM 975 N N . SER A 1 123 ? 12.565 9.145 -0.637 1.00 94.69 123 SER A N 1
ATOM 976 C CA . SER A 1 123 ? 11.334 9.760 -0.129 1.00 94.69 123 SER A CA 1
ATOM 977 C C . SER A 1 123 ? 10.506 8.757 0.679 1.00 94.69 123 SER A C 1
ATOM 979 O O . SER A 1 123 ? 10.117 9.046 1.810 1.00 94.69 123 SER A O 1
ATOM 981 N N . LEU A 1 124 ? 10.280 7.552 0.143 1.00 94.81 124 LEU A N 1
ATOM 982 C CA . LEU A 1 124 ? 9.555 6.483 0.834 1.00 94.81 124 LEU A CA 1
ATOM 983 C C . LEU A 1 124 ? 10.226 6.084 2.146 1.00 94.81 124 LEU A C 1
ATOM 985 O O . LEU A 1 124 ? 9.538 6.003 3.160 1.00 94.81 124 LEU A O 1
ATOM 989 N N . LYS A 1 125 ? 11.548 5.890 2.153 1.00 95.12 125 LYS A N 1
ATOM 990 C CA . LYS A 1 125 ? 12.309 5.575 3.371 1.00 95.12 125 LYS A CA 1
ATOM 991 C C . LYS A 1 125 ? 12.073 6.607 4.468 1.00 95.12 125 LYS A C 1
ATOM 993 O O . LYS A 1 125 ? 11.869 6.231 5.617 1.00 95.12 125 LYS A O 1
ATOM 998 N N . SER A 1 126 ? 12.018 7.894 4.114 1.00 96.00 126 SER A N 1
ATOM 999 C CA . SER A 1 126 ? 11.726 8.964 5.080 1.00 96.00 126 SER A CA 1
ATOM 1000 C C . SER A 1 126 ? 10.329 8.856 5.709 1.00 96.00 126 SER A C 1
ATOM 1002 O O . SER A 1 126 ? 10.139 9.244 6.861 1.00 96.00 126 SER A O 1
ATOM 1004 N N . TYR A 1 127 ? 9.343 8.325 4.978 1.00 95.88 127 TYR A N 1
ATOM 1005 C CA . TYR A 1 127 ? 8.007 8.071 5.518 1.00 95.88 127 TYR A CA 1
ATOM 1006 C C . TYR A 1 127 ? 7.990 6.799 6.368 1.00 95.88 127 TYR A C 1
ATOM 1008 O O . TYR A 1 127 ? 7.424 6.811 7.458 1.00 95.88 127 TYR A O 1
ATOM 1016 N N . PHE A 1 128 ? 8.630 5.719 5.911 1.00 95.44 128 PHE A N 1
ATOM 1017 C CA . PHE A 1 128 ? 8.713 4.460 6.659 1.00 95.44 128 PHE A CA 1
ATOM 1018 C C . PHE A 1 128 ? 9.469 4.625 7.982 1.00 95.44 128 PHE A C 1
ATOM 1020 O O . PHE A 1 128 ? 9.027 4.080 8.991 1.00 95.44 128 PHE A O 1
ATOM 1027 N N . SER A 1 129 ? 10.514 5.461 8.028 1.00 95.25 129 SER A N 1
ATOM 1028 C CA . SER A 1 129 ? 11.273 5.745 9.255 1.00 95.25 129 SER A CA 1
ATOM 1029 C C . SER A 1 129 ? 10.454 6.436 10.351 1.00 95.25 129 SER A C 1
ATOM 1031 O O . SER A 1 129 ? 10.890 6.497 11.497 1.00 95.25 129 SER A O 1
ATOM 1033 N N . GLN A 1 130 ? 9.285 6.987 10.014 1.00 95.25 130 GLN A N 1
ATOM 1034 C CA . GLN A 1 130 ? 8.338 7.571 10.972 1.00 95.25 130 GLN A CA 1
ATOM 1035 C C . GLN A 1 130 ? 7.368 6.524 11.545 1.00 95.25 130 GLN A C 1
ATOM 1037 O O . GLN A 1 130 ? 6.480 6.860 12.327 1.00 95.25 130 GLN A O 1
ATOM 1042 N N . THR A 1 131 ? 7.515 5.258 11.154 1.00 93.44 131 THR A N 1
ATOM 1043 C CA . THR A 1 131 ? 6.656 4.139 11.553 1.00 93.44 131 THR A CA 1
ATOM 1044 C C . THR A 1 131 ? 7.489 3.018 12.180 1.00 93.44 131 THR A C 1
ATOM 1046 O O . THR A 1 131 ? 8.714 3.024 12.108 1.00 93.44 131 THR A O 1
ATOM 1049 N N . GLN A 1 132 ? 6.827 2.038 12.797 1.00 91.75 132 GLN A N 1
ATOM 1050 C CA . GLN A 1 132 ? 7.467 0.815 13.308 1.00 91.75 132 GLN A CA 1
ATOM 1051 C C . GLN A 1 132 ? 7.291 -0.374 12.345 1.00 91.75 132 GLN A C 1
ATOM 1053 O O . GLN A 1 132 ? 7.271 -1.522 12.780 1.00 91.75 132 GLN A O 1
ATOM 1058 N N . ARG A 1 133 ? 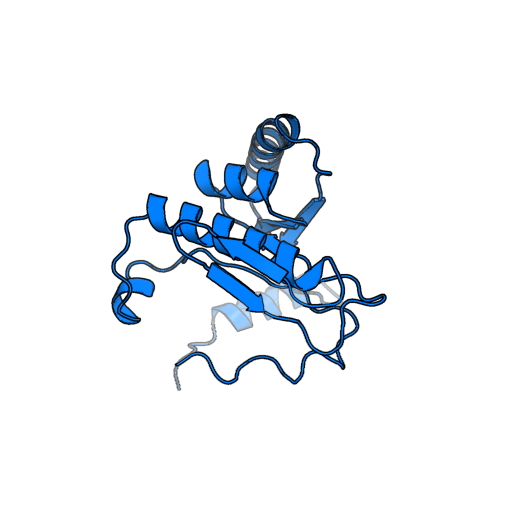7.076 -0.108 11.051 1.00 90.62 133 ARG A N 1
ATOM 1059 C CA . ARG A 1 133 ? 6.808 -1.134 10.035 1.00 90.62 133 ARG A CA 1
ATOM 1060 C C . ARG A 1 133 ? 8.053 -1.412 9.200 1.00 90.62 133 ARG A C 1
ATOM 1062 O O . ARG A 1 133 ? 8.809 -0.495 8.893 1.00 90.62 133 ARG A O 1
ATOM 1069 N N . ASP A 1 134 ? 8.212 -2.668 8.797 1.00 90.50 134 ASP A N 1
ATOM 1070 C CA . ASP A 1 134 ? 9.255 -3.071 7.858 1.00 90.50 134 ASP A CA 1
ATOM 1071 C C . ASP A 1 134 ? 9.000 -2.493 6.460 1.00 90.50 134 ASP A C 1
ATOM 1073 O O . ASP A 1 134 ? 7.857 -2.380 6.002 1.00 90.50 134 ASP A O 1
ATOM 1077 N N . GLU A 1 135 ? 10.082 -2.159 5.760 1.00 91.31 135 GLU A N 1
ATOM 1078 C CA . GLU A 1 135 ? 10.034 -1.656 4.393 1.00 91.31 135 GLU A CA 1
ATOM 1079 C C . GLU A 1 135 ? 10.122 -2.799 3.371 1.00 91.31 135 GLU A C 1
ATOM 1081 O O . GLU A 1 135 ? 11.116 -3.518 3.278 1.00 91.31 135 GLU A O 1
ATOM 1086 N N . PHE A 1 136 ? 9.079 -2.949 2.554 1.00 93.88 136 PHE A N 1
ATOM 1087 C CA . PHE A 1 136 ? 9.077 -3.863 1.414 1.00 93.88 136 PHE A CA 1
ATOM 1088 C C . PHE A 1 136 ? 8.638 -3.129 0.152 1.00 93.88 136 PHE A C 1
ATOM 1090 O O . PHE A 1 136 ? 7.571 -2.510 0.101 1.00 93.88 136 PHE A O 1
ATOM 1097 N N . TYR A 1 137 ? 9.452 -3.243 -0.894 1.00 93.12 137 TYR A N 1
ATOM 1098 C CA . TYR A 1 137 ? 9.235 -2.576 -2.172 1.00 93.12 137 TYR A CA 1
ATOM 1099 C C . TYR A 1 137 ? 9.046 -3.601 -3.286 1.00 93.12 137 TYR A C 1
ATOM 1101 O O . TYR A 1 137 ? 9.781 -4.582 -3.386 1.00 93.12 137 TYR A O 1
ATOM 1109 N N . GLY A 1 138 ? 8.062 -3.358 -4.144 1.00 92.56 138 GLY A N 1
ATOM 1110 C CA . GLY A 1 138 ? 7.838 -4.106 -5.372 1.00 92.56 138 GLY A CA 1
ATOM 1111 C C . GLY A 1 138 ? 8.005 -3.201 -6.585 1.00 92.56 138 GLY A C 1
ATOM 1112 O O . GLY A 1 138 ? 7.657 -2.021 -6.542 1.00 92.56 138 GLY A O 1
ATOM 1113 N N . LEU A 1 139 ? 8.471 -3.770 -7.693 1.00 90.94 139 LEU A N 1
ATOM 1114 C CA . LEU A 1 139 ? 8.528 -3.087 -8.980 1.00 90.94 139 LEU A CA 1
ATOM 1115 C C . LEU A 1 139 ? 7.620 -3.799 -9.978 1.00 90.94 139 LEU A C 1
ATOM 1117 O O . LEU A 1 139 ? 7.805 -4.980 -10.273 1.00 90.94 139 LEU A O 1
ATOM 1121 N N . ARG A 1 140 ? 6.645 -3.074 -10.525 1.00 89.62 140 ARG A N 1
ATOM 1122 C CA . ARG A 1 140 ? 5.816 -3.561 -11.624 1.00 89.62 140 ARG A CA 1
ATOM 1123 C C . ARG A 1 140 ? 6.471 -3.183 -12.949 1.00 89.62 140 ARG A C 1
ATOM 1125 O O . ARG A 1 140 ? 6.467 -2.015 -13.330 1.00 89.62 140 ARG A O 1
ATOM 1132 N N . THR A 1 141 ? 6.981 -4.184 -13.664 1.00 87.25 141 THR A N 1
ATOM 1133 C CA . THR A 1 141 ? 7.610 -4.000 -14.976 1.00 87.25 141 THR A CA 1
ATOM 1134 C C . THR A 1 141 ? 7.099 -5.027 -15.994 1.00 87.25 141 THR A C 1
ATOM 1136 O O . THR A 1 141 ? 7.113 -6.227 -15.707 1.00 87.25 141 THR A O 1
ATOM 1139 N N . PRO A 1 142 ? 6.594 -4.599 -17.166 1.00 87.38 142 PRO A N 1
ATOM 1140 C CA . PRO A 1 142 ? 6.357 -5.513 -18.273 1.00 87.38 142 PRO A CA 1
ATOM 1141 C C . PRO A 1 142 ? 7.700 -5.919 -18.894 1.00 87.38 142 PRO A C 1
ATOM 1143 O O . PRO A 1 142 ? 8.519 -5.068 -19.228 1.00 87.38 142 PRO A O 1
ATOM 1146 N N . LEU A 1 143 ? 7.916 -7.222 -19.072 1.00 90.25 143 LEU A N 1
ATOM 1147 C CA . LEU A 1 143 ? 9.122 -7.761 -19.702 1.00 90.25 143 LEU A CA 1
ATOM 1148 C C . LEU A 1 143 ? 8.769 -8.426 -21.031 1.00 90.25 143 LEU A C 1
ATOM 1150 O O . LEU A 1 143 ? 7.824 -9.213 -21.108 1.00 90.25 143 LEU A O 1
ATOM 1154 N N . ILE A 1 144 ? 9.559 -8.141 -22.065 1.00 92.81 144 ILE A N 1
ATOM 1155 C CA . ILE A 1 144 ? 9.537 -8.867 -23.335 1.00 92.81 144 ILE A CA 1
ATOM 1156 C C . ILE A 1 144 ? 10.840 -9.652 -23.410 1.00 92.81 144 ILE A C 1
ATOM 1158 O O . ILE A 1 144 ? 11.911 -9.074 -23.557 1.00 92.81 144 ILE A O 1
ATOM 1162 N N . VAL A 1 145 ? 10.738 -10.972 -23.263 1.00 95.50 145 VAL A N 1
ATOM 1163 C CA . VAL A 1 145 ? 11.891 -11.880 -23.235 1.00 95.50 145 VAL A CA 1
ATOM 1164 C C . VAL A 1 145 ? 11.874 -12.742 -24.492 1.00 95.50 145 VAL A C 1
ATOM 1166 O O . VAL A 1 145 ? 10.855 -13.370 -24.791 1.00 95.50 145 VAL A O 1
ATOM 1169 N N . ARG A 1 146 ? 12.979 -12.750 -25.236 1.00 97.25 146 ARG A N 1
ATOM 1170 C CA . ARG A 1 146 ? 13.214 -13.557 -26.444 1.00 97.25 146 ARG A CA 1
ATOM 1171 C C . ARG A 1 146 ? 14.651 -14.072 -26.440 1.00 97.25 146 ARG A C 1
ATOM 1173 O O . ARG A 1 146 ? 15.447 -13.630 -25.612 1.00 97.25 146 ARG A O 1
ATOM 1180 N N . ASP A 1 147 ? 14.955 -14.995 -27.347 1.00 97.62 147 ASP A N 1
ATOM 1181 C CA . ASP A 1 147 ? 16.279 -15.616 -27.435 1.00 97.62 147 ASP A CA 1
ATOM 1182 C C . ASP A 1 147 ? 17.335 -14.610 -27.919 1.00 97.62 147 ASP A C 1
ATOM 1184 O O . ASP A 1 147 ? 18.500 -14.697 -27.530 1.00 97.62 147 ASP A O 1
ATOM 1188 N N . THR A 1 148 ? 16.926 -13.609 -28.708 1.00 97.88 148 THR A N 1
ATOM 1189 C CA . THR A 1 148 ? 17.776 -12.484 -29.125 1.00 97.88 148 THR A CA 1
ATOM 1190 C C . THR A 1 148 ? 17.145 -11.118 -28.841 1.00 97.88 148 THR A C 1
ATOM 1192 O O . THR A 1 148 ? 15.924 -10.970 -28.742 1.00 97.88 148 THR A O 1
ATOM 1195 N N . GLU A 1 149 ? 17.991 -10.088 -28.740 1.00 96.75 149 GLU A N 1
ATOM 1196 C CA . GLU A 1 149 ? 17.550 -8.696 -28.590 1.00 96.75 149 GLU A CA 1
ATOM 1197 C C . GLU A 1 149 ? 16.692 -8.237 -29.781 1.00 96.75 149 GLU A C 1
ATOM 1199 O O . GLU A 1 149 ? 15.636 -7.636 -29.585 1.00 96.75 149 GLU A O 1
ATOM 1204 N N . GLU A 1 150 ? 17.097 -8.583 -31.005 1.00 97.31 150 GLU A N 1
ATOM 1205 C CA . GLU A 1 150 ? 16.369 -8.253 -32.236 1.00 97.31 150 GLU A CA 1
ATOM 1206 C C . GLU A 1 150 ? 14.925 -8.785 -32.191 1.00 97.31 150 GLU A C 1
ATOM 1208 O O . GLU A 1 150 ? 13.970 -8.057 -32.458 1.00 97.31 150 GLU A O 1
ATOM 1213 N N . GLU A 1 151 ? 14.735 -10.045 -31.786 1.00 96.69 151 GLU A N 1
ATOM 1214 C CA . GLU A 1 151 ? 13.406 -10.655 -31.644 1.00 96.69 151 GLU A CA 1
ATOM 1215 C C . GLU A 1 151 ? 12.553 -9.967 -30.573 1.00 96.69 151 GLU A C 1
ATOM 1217 O O . GLU A 1 151 ? 11.335 -9.836 -30.741 1.00 96.69 151 GLU A O 1
ATOM 1222 N N . ALA A 1 152 ? 13.166 -9.519 -29.473 1.00 96.75 152 ALA A N 1
ATOM 1223 C CA . ALA A 1 152 ? 12.464 -8.781 -28.428 1.00 96.75 152 ALA A CA 1
ATOM 1224 C C . ALA A 1 152 ? 11.962 -7.426 -28.950 1.00 96.75 152 ALA A C 1
ATOM 1226 O O . ALA A 1 152 ? 10.793 -7.084 -28.739 1.00 96.75 152 ALA A O 1
ATOM 1227 N N . TRP A 1 153 ? 12.798 -6.694 -29.693 1.00 95.12 153 TRP A N 1
ATOM 1228 C CA . TRP A 1 153 ? 12.406 -5.442 -30.342 1.00 95.12 153 TRP A CA 1
ATOM 1229 C C . TRP A 1 153 ? 11.323 -5.653 -31.396 1.00 95.12 153 TRP A C 1
ATOM 1231 O O . TRP A 1 153 ? 10.321 -4.940 -31.379 1.00 95.12 153 TRP A O 1
ATOM 1241 N N . MET A 1 154 ? 11.446 -6.675 -32.246 1.00 95.12 154 MET A N 1
ATOM 1242 C CA . MET A 1 154 ? 10.413 -7.019 -33.228 1.00 95.12 154 MET A CA 1
ATOM 1243 C C . MET A 1 154 ? 9.063 -7.305 -32.558 1.00 95.12 154 MET A C 1
ATOM 1245 O O . MET A 1 154 ? 8.024 -6.797 -32.995 1.00 95.12 154 MET A O 1
ATOM 1249 N N . GLN A 1 155 ? 9.062 -8.072 -31.461 1.00 93.75 155 GLN A N 1
ATOM 1250 C CA . GLN A 1 155 ? 7.848 -8.327 -30.690 1.00 93.75 155 GLN A CA 1
ATOM 1251 C C . GLN A 1 155 ? 7.263 -7.031 -30.120 1.00 93.75 155 GLN A C 1
ATOM 1253 O O . GLN A 1 155 ? 6.055 -6.818 -30.247 1.00 93.75 155 GLN A O 1
ATOM 1258 N N . LEU A 1 156 ? 8.086 -6.173 -29.510 1.00 93.06 156 LEU A N 1
ATOM 1259 C CA . LEU A 1 156 ? 7.643 -4.886 -28.972 1.00 93.06 156 LEU A CA 1
ATOM 1260 C C . LEU A 1 156 ? 7.002 -4.026 -30.064 1.00 93.06 156 LEU A C 1
ATOM 1262 O O . LEU A 1 156 ? 5.883 -3.546 -29.891 1.00 93.06 156 LEU A O 1
ATOM 1266 N N . THR A 1 157 ? 7.668 -3.882 -31.208 1.00 92.62 157 THR A N 1
ATOM 1267 C CA . THR A 1 157 ? 7.150 -3.120 -32.345 1.00 92.62 157 THR A CA 1
ATOM 1268 C C . THR A 1 157 ? 5.815 -3.686 -32.823 1.00 92.62 157 THR A C 1
ATOM 1270 O O . THR A 1 157 ? 4.882 -2.919 -33.041 1.00 92.62 157 THR A O 1
ATOM 1273 N N . SER A 1 158 ? 5.660 -5.013 -32.907 1.00 91.19 158 SER A N 1
ATOM 1274 C CA . SER A 1 158 ? 4.377 -5.621 -33.291 1.00 91.19 158 SER A CA 1
ATOM 1275 C C . SER A 1 158 ? 3.233 -5.266 -32.326 1.00 91.19 158 SER A C 1
ATOM 1277 O O . SER A 1 158 ? 2.121 -4.971 -32.768 1.00 91.19 158 SER A O 1
ATOM 1279 N N . LEU A 1 159 ? 3.507 -5.222 -31.015 1.00 89.56 159 LEU A N 1
ATOM 1280 C CA . LEU A 1 159 ? 2.519 -4.871 -29.990 1.00 89.56 159 LEU A CA 1
ATOM 1281 C C . LEU A 1 159 ? 2.107 -3.398 -30.067 1.00 89.56 159 LEU A C 1
ATOM 1283 O O . LEU A 1 159 ? 0.949 -3.079 -29.818 1.00 89.56 159 LEU A O 1
ATOM 1287 N N . LEU A 1 160 ? 3.037 -2.510 -30.427 1.00 85.25 160 LEU A N 1
ATOM 1288 C CA . LEU A 1 160 ? 2.783 -1.072 -30.538 1.00 85.25 160 LEU A CA 1
ATOM 1289 C C . LEU A 1 160 ? 2.078 -0.684 -31.845 1.00 85.25 160 LEU A C 1
ATOM 1291 O O . LEU A 1 160 ? 1.364 0.314 -31.882 1.00 85.25 160 LEU A O 1
ATOM 1295 N N . VAL A 1 161 ? 2.285 -1.453 -32.917 1.00 76.56 161 VAL A N 1
ATOM 1296 C CA . VAL A 1 161 ? 1.759 -1.150 -34.260 1.00 76.56 161 VAL A CA 1
ATOM 1297 C C . VAL A 1 161 ? 0.383 -1.781 -34.509 1.00 76.56 161 VAL A C 1
ATOM 1299 O O . VAL A 1 161 ? -0.323 -1.362 -35.424 1.00 76.56 161 VAL A O 1
ATOM 1302 N N . THR A 1 162 ? -0.050 -2.751 -33.697 1.00 52.25 162 THR A N 1
ATOM 1303 C CA . THR A 1 162 ? -1.382 -3.356 -33.851 1.00 52.25 162 THR A CA 1
ATOM 1304 C C . THR A 1 162 ? -2.471 -2.340 -33.465 1.00 52.25 162 THR A C 1
ATOM 1306 O O . THR A 1 162 ? -2.543 -1.964 -32.295 1.00 52.25 162 THR A O 1
ATOM 1309 N N . PRO A 1 163 ? -3.362 -1.908 -34.382 1.00 52.50 163 PRO A N 1
ATOM 1310 C CA . PRO A 1 163 ? -4.497 -1.081 -34.009 1.00 52.50 163 PRO A CA 1
ATOM 1311 C C . PRO A 1 163 ? -5.488 -1.960 -33.244 1.00 52.50 163 PRO A C 1
ATOM 1313 O O . PRO A 1 163 ? -6.190 -2.793 -33.816 1.00 52.50 163 PRO A O 1
ATOM 1316 N N . THR A 1 164 ? -5.530 -1.800 -31.928 1.00 53.91 164 THR A N 1
ATOM 1317 C CA . THR A 1 164 ? -6.497 -2.444 -31.038 1.00 53.91 164 THR A CA 1
ATOM 1318 C C . THR A 1 164 ? -7.865 -1.780 -31.167 1.00 53.91 164 THR A C 1
ATOM 1320 O O . THR A 1 164 ? -8.290 -1.079 -30.263 1.00 53.91 164 THR A O 1
ATOM 1323 N N . LEU A 1 165 ? -8.570 -2.008 -32.280 1.00 47.00 165 LEU A N 1
ATOM 1324 C CA . LEU A 1 165 ? -10.028 -1.855 -32.376 1.00 47.00 165 LEU A CA 1
ATOM 1325 C C . LEU A 1 165 ? -10.597 -2.830 -33.427 1.00 47.00 165 LEU A C 1
ATOM 1327 O O . LEU A 1 165 ? -10.498 -2.599 -34.633 1.00 47.00 165 LEU A O 1
ATOM 1331 N N . ARG A 1 166 ? -11.224 -3.910 -32.952 1.00 35.66 166 ARG A N 1
ATOM 1332 C CA . ARG A 1 166 ? -12.377 -4.563 -33.585 1.00 35.66 166 ARG A CA 1
ATOM 1333 C C . ARG A 1 166 ? -13.432 -4.798 -32.520 1.00 35.66 166 ARG A C 1
ATOM 1335 O O . ARG A 1 166 ? -13.023 -5.143 -31.390 1.00 35.66 166 ARG A O 1
#